Protein AF-A0A6A4H4Q0-F1 (afdb_monomer_lite)

Secondary structure (DSSP, 8-state):
-PPPP-PPP---PPPPPP-------------PPP-----------------------PPP------SSPPPPHHHHHHHHHHHHT-SSPPPHHHHHHHHHHHTT--------TTS-HHHHHHHHHHHHGGGT-------S-HHHHHHHHHGGGSSS------TT------

Structure (mmCIF, N/CA/C/O backbone):
data_AF-A0A6A4H4Q0-F1
#
_entry.id   AF-A0A6A4H4Q0-F1
#
loop_
_atom_site.group_PDB
_atom_site.id
_atom_site.type_symbol
_atom_site.label_atom_id
_atom_site.label_alt_id
_atom_site.label_comp_id
_atom_site.label_asym_id
_atom_site.label_entity_id
_atom_site.label_seq_id
_atom_site.pdbx_PDB_ins_code
_atom_site.Cartn_x
_atom_site.Cartn_y
_atom_site.Cartn_z
_atom_site.occupancy
_atom_site.B_iso_or_equiv
_atom_site.auth_seq_id
_atom_site.auth_comp_id
_atom_site.auth_asym_id
_atom_site.auth_atom_id
_atom_site.pdbx_PDB_model_num
ATOM 1 N N . MET A 1 1 ? 46.295 17.969 -8.338 1.00 53.94 1 MET A N 1
ATOM 2 C CA . MET A 1 1 ? 45.936 16.560 -8.620 1.00 53.94 1 MET A CA 1
ATOM 3 C C . MET A 1 1 ? 44.733 16.550 -9.551 1.00 53.94 1 MET A C 1
ATOM 5 O O . MET A 1 1 ? 43.635 16.887 -9.132 1.00 53.94 1 MET A O 1
ATOM 9 N N . THR A 1 2 ? 44.965 16.273 -10.831 1.00 49.81 2 THR A N 1
ATOM 10 C CA . THR A 1 2 ? 44.022 16.521 -11.934 1.00 49.81 2 THR A CA 1
ATOM 11 C C . THR A 1 2 ? 43.357 15.203 -12.336 1.00 49.81 2 THR A C 1
ATOM 13 O O . THR A 1 2 ? 44.049 14.237 -12.646 1.00 49.81 2 THR A O 1
ATOM 16 N N . ARG A 1 3 ? 42.021 15.124 -12.277 1.00 48.91 3 ARG A N 1
ATOM 17 C CA . ARG A 1 3 ? 41.257 13.908 -12.615 1.00 48.91 3 ARG A CA 1
ATOM 18 C C . ARG A 1 3 ? 41.141 13.735 -14.139 1.00 48.91 3 ARG A C 1
ATOM 20 O O . ARG A 1 3 ? 40.810 14.709 -14.813 1.00 48.91 3 ARG A O 1
ATOM 27 N N . PRO A 1 4 ? 41.336 12.522 -14.689 1.00 63.84 4 PRO A N 1
ATOM 28 C CA . PRO A 1 4 ? 41.183 12.286 -16.118 1.00 63.84 4 PRO A CA 1
ATOM 29 C C . PRO A 1 4 ? 39.705 12.157 -16.509 1.00 63.84 4 PRO A C 1
ATOM 31 O O . PRO A 1 4 ? 38.918 11.461 -15.865 1.00 63.84 4 PRO A O 1
ATOM 34 N N . SER A 1 5 ? 39.351 12.841 -17.596 1.00 58.56 5 SER A N 1
ATOM 35 C CA . SER A 1 5 ? 38.029 12.858 -18.222 1.00 58.56 5 SER A CA 1
ATOM 36 C C . SER A 1 5 ? 37.829 11.604 -19.086 1.00 58.56 5 SER A C 1
ATOM 38 O O . SER A 1 5 ? 38.580 11.376 -20.036 1.00 58.56 5 SER A O 1
ATOM 40 N N . ARG A 1 6 ? 36.837 10.763 -18.755 1.00 63.34 6 ARG A N 1
ATOM 41 C CA . ARG A 1 6 ? 36.449 9.591 -19.562 1.00 63.34 6 ARG A CA 1
ATOM 42 C C . ARG A 1 6 ? 35.459 10.011 -20.647 1.00 63.34 6 ARG A C 1
ATOM 44 O O . ARG A 1 6 ? 34.317 10.348 -20.351 1.00 63.34 6 ARG A O 1
ATOM 51 N N . LYS A 1 7 ? 35.896 9.933 -21.905 1.00 61.69 7 LYS A N 1
ATOM 52 C CA . LYS A 1 7 ? 35.031 10.008 -23.089 1.00 61.69 7 LYS A CA 1
ATOM 53 C C . LYS A 1 7 ? 34.248 8.697 -23.215 1.00 61.69 7 LYS A C 1
ATOM 55 O O . LYS A 1 7 ? 34.852 7.642 -23.388 1.00 61.69 7 LYS A O 1
ATOM 60 N N . PHE A 1 8 ? 32.922 8.762 -23.121 1.00 53.84 8 PHE A N 1
ATOM 61 C CA . PHE A 1 8 ? 32.041 7.640 -23.441 1.00 53.84 8 PHE A CA 1
ATOM 62 C C . PHE A 1 8 ? 31.789 7.612 -24.949 1.00 53.84 8 PHE A C 1
ATOM 64 O O . PHE A 1 8 ? 31.307 8.586 -25.523 1.00 53.84 8 PHE A O 1
ATOM 71 N N . ALA A 1 9 ? 32.150 6.499 -25.585 1.00 58.31 9 ALA A N 1
ATOM 72 C CA . ALA A 1 9 ? 31.846 6.232 -26.982 1.00 58.31 9 ALA A CA 1
ATOM 73 C C . ALA A 1 9 ? 30.338 5.989 -27.150 1.00 58.31 9 ALA A C 1
ATOM 75 O O . ALA A 1 9 ? 29.743 5.172 -26.445 1.00 58.31 9 ALA A O 1
ATOM 76 N N . SER A 1 10 ? 29.727 6.707 -28.089 1.00 57.06 10 SER A N 1
ATOM 77 C CA . SER A 1 10 ? 28.332 6.563 -28.497 1.00 57.06 10 SER A CA 1
ATOM 78 C C . SER A 1 10 ? 28.134 5.255 -29.270 1.00 57.06 10 SER A C 1
ATOM 80 O O . SER A 1 10 ? 28.243 5.215 -30.496 1.00 57.06 10 SER A O 1
ATOM 82 N N . GLY A 1 11 ? 27.877 4.165 -28.548 1.00 56.72 11 GLY A N 1
ATOM 83 C CA . GLY A 1 11 ? 27.461 2.897 -29.137 1.00 56.72 11 GLY A CA 1
ATOM 84 C C . GLY A 1 11 ? 26.019 2.987 -29.636 1.00 56.72 11 GLY A C 1
ATOM 85 O O . GLY A 1 11 ? 25.091 3.125 -28.843 1.00 56.72 11 GLY A O 1
ATOM 86 N N . SER A 1 12 ? 25.841 2.914 -30.954 1.00 65.88 12 SER A N 1
ATOM 87 C CA . SER A 1 1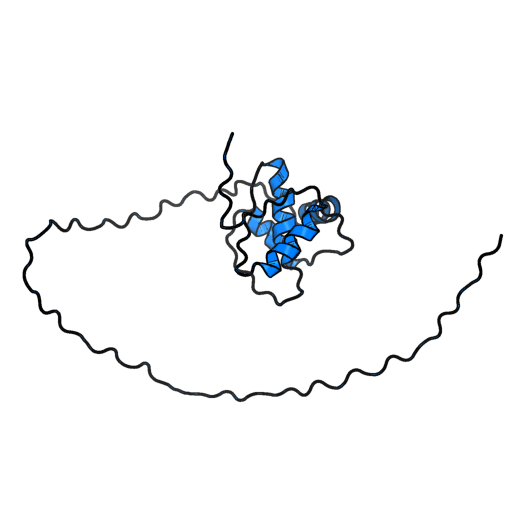2 ? 24.550 2.729 -31.621 1.00 65.88 12 SER A CA 1
ATOM 88 C C . SER A 1 12 ? 23.858 1.470 -31.086 1.00 65.88 12 SER A C 1
ATOM 90 O O . SER A 1 12 ? 24.306 0.354 -31.346 1.00 65.88 12 SER A O 1
ATOM 92 N N . MET A 1 13 ? 22.762 1.648 -30.346 1.00 73.38 13 MET A N 1
ATOM 93 C CA . MET A 1 13 ? 21.907 0.561 -29.864 1.00 73.38 13 MET A CA 1
ATOM 94 C C . MET A 1 13 ? 21.231 -0.168 -31.043 1.00 73.38 13 MET A C 1
ATOM 96 O O . MET A 1 13 ? 20.646 0.493 -31.906 1.00 73.38 13 MET A O 1
ATOM 100 N N . PRO A 1 14 ? 21.262 -1.512 -31.094 1.00 70.50 14 PRO A N 1
ATOM 101 C CA . PRO A 1 14 ? 20.528 -2.275 -32.093 1.00 70.50 14 PRO A CA 1
ATOM 102 C C . PRO A 1 14 ? 19.015 -2.140 -31.873 1.00 70.50 14 PRO A C 1
ATOM 104 O O . PRO A 1 14 ? 18.502 -2.254 -30.759 1.00 70.50 14 PRO A O 1
ATOM 107 N N . LYS A 1 15 ? 18.302 -1.881 -32.972 1.00 75.12 15 LYS A N 1
ATOM 108 C CA . LYS A 1 15 ? 16.843 -1.733 -33.036 1.00 75.12 15 LYS A CA 1
ATOM 109 C C . LYS A 1 15 ? 16.157 -3.012 -32.513 1.00 75.12 15 LYS A C 1
ATOM 111 O O . LYS A 1 15 ? 16.474 -4.090 -33.017 1.00 75.12 15 LYS A O 1
ATOM 116 N N . PRO A 1 16 ? 15.212 -2.930 -31.558 1.00 73.44 16 PRO A N 1
ATOM 117 C CA . PRO A 1 16 ? 14.463 -4.101 -31.116 1.00 73.44 16 PRO A CA 1
ATOM 118 C C . PRO A 1 16 ? 13.558 -4.633 -32.245 1.00 73.44 16 PRO A C 1
ATOM 120 O O . PRO A 1 16 ? 13.017 -3.838 -33.022 1.00 73.44 16 PRO A O 1
ATOM 123 N N . PRO A 1 17 ? 13.379 -5.963 -32.357 1.00 71.06 17 PRO A N 1
ATOM 124 C CA . PRO A 1 17 ? 12.562 -6.569 -33.401 1.00 71.06 17 PRO A CA 1
ATOM 125 C C . PRO A 1 17 ? 11.080 -6.214 -33.232 1.00 71.06 17 PRO A C 1
ATOM 127 O O . PRO A 1 17 ? 10.540 -6.220 -32.123 1.00 71.06 17 PRO A O 1
ATOM 130 N N . LEU A 1 18 ? 10.421 -5.916 -34.358 1.00 69.25 18 LEU A N 1
ATOM 131 C CA . LEU A 1 18 ? 8.982 -5.671 -34.420 1.00 69.25 18 LEU A CA 1
ATOM 132 C C . LEU A 1 18 ? 8.223 -6.886 -33.876 1.00 69.25 18 LEU A C 1
ATOM 134 O O . LEU A 1 18 ? 8.258 -7.979 -34.441 1.00 69.25 18 LEU A O 1
ATOM 138 N N . ARG A 1 19 ? 7.504 -6.664 -32.778 1.00 62.97 19 ARG A N 1
ATOM 139 C CA . ARG A 1 19 ? 6.617 -7.640 -32.156 1.00 62.97 19 ARG A CA 1
ATOM 140 C C . ARG A 1 19 ? 5.404 -7.849 -33.064 1.00 62.97 19 ARG A C 1
ATOM 142 O O . ARG A 1 19 ? 4.520 -6.998 -33.117 1.00 62.97 19 ARG A O 1
ATOM 149 N N . GLN A 1 20 ? 5.382 -8.968 -33.786 1.00 57.69 20 GLN A N 1
ATOM 150 C CA . GLN A 1 20 ? 4.228 -9.388 -34.576 1.00 57.69 20 GLN A CA 1
ATOM 151 C C . GLN A 1 20 ? 3.028 -9.625 -33.651 1.00 57.69 20 GLN A C 1
ATOM 153 O O . GLN A 1 20 ? 3.068 -10.407 -32.699 1.00 57.69 20 GLN A O 1
ATOM 158 N N . SER A 1 21 ? 1.966 -8.880 -33.920 1.00 58.91 21 SER A N 1
ATOM 159 C CA . SER A 1 21 ? 0.670 -8.947 -33.268 1.00 58.91 21 SER A CA 1
ATOM 160 C C . SER A 1 21 ? -0.090 -10.178 -33.758 1.00 58.91 21 SER A C 1
ATOM 162 O O . SER A 1 21 ? -0.831 -10.122 -34.737 1.00 58.91 21 SER A O 1
ATOM 164 N N . ASN A 1 22 ? 0.042 -11.291 -33.037 1.00 53.12 22 ASN A N 1
ATOM 165 C CA . ASN A 1 22 ? -0.872 -12.419 -33.192 1.00 53.12 22 ASN A CA 1
ATOM 166 C C . ASN A 1 22 ? -2.247 -12.031 -32.630 1.00 53.12 22 ASN A C 1
ATOM 168 O O . ASN A 1 22 ? -2.531 -12.193 -31.443 1.00 53.12 22 ASN A O 1
ATOM 172 N N . ARG A 1 23 ? -3.103 -11.491 -33.507 1.00 52.69 23 ARG A N 1
ATOM 173 C CA . ARG A 1 23 ? -4.559 -11.500 -33.337 1.00 52.69 23 ARG A CA 1
ATOM 174 C C . ARG A 1 23 ? -5.015 -12.958 -33.370 1.00 52.69 23 ARG A C 1
ATOM 176 O O . ARG A 1 23 ? -5.190 -13.530 -34.440 1.00 52.69 23 ARG A O 1
ATOM 183 N N . LEU A 1 24 ? -5.188 -13.556 -32.195 1.00 59.66 24 LEU A N 1
ATOM 184 C CA . LEU A 1 24 ? -5.940 -14.797 -32.056 1.00 59.66 24 LEU A CA 1
ATOM 185 C C . LEU A 1 24 ? -7.435 -14.479 -32.067 1.00 59.66 24 LEU A C 1
ATOM 187 O O . LEU A 1 24 ? -7.904 -13.537 -31.428 1.00 59.66 24 LEU A O 1
ATOM 191 N N . ALA A 1 25 ? -8.129 -15.254 -32.890 1.00 51.22 25 ALA A N 1
ATOM 192 C CA . ALA A 1 25 ? -9.504 -15.099 -33.311 1.00 51.22 25 ALA A CA 1
ATOM 193 C C . ALA A 1 25 ? -10.509 -15.051 -32.151 1.00 51.22 25 ALA A C 1
ATOM 195 O O . ALA A 1 25 ? -10.440 -15.816 -31.189 1.00 51.22 25 ALA A O 1
ATOM 196 N N . THR A 1 26 ? -11.505 -14.183 -32.304 1.00 53.16 26 THR A N 1
ATOM 197 C CA . THR A 1 26 ? -12.758 -14.209 -31.552 1.00 53.16 26 THR A CA 1
ATOM 198 C C . THR A 1 26 ? -13.545 -15.462 -31.929 1.00 53.16 26 THR A C 1
ATOM 200 O O . THR A 1 26 ? -14.241 -15.479 -32.945 1.00 53.16 26 THR A O 1
ATOM 203 N N . ASN A 1 27 ? -13.436 -16.510 -31.115 1.00 48.56 27 ASN A N 1
ATOM 204 C CA . ASN A 1 27 ? -14.293 -17.684 -31.225 1.00 48.56 27 ASN A CA 1
ATOM 205 C C . ASN A 1 27 ? -15.650 -17.341 -30.590 1.00 48.56 27 ASN A C 1
ATOM 207 O O . ASN A 1 27 ? -15.813 -17.351 -29.371 1.00 48.56 27 ASN A O 1
ATOM 211 N N . THR A 1 28 ? -16.613 -16.963 -31.425 1.00 53.84 28 THR A N 1
ATOM 212 C CA . THR A 1 28 ? -18.021 -16.824 -31.050 1.00 53.84 28 THR A CA 1
ATOM 213 C C . THR A 1 28 ? -18.622 -18.224 -30.964 1.00 53.84 28 THR A C 1
ATOM 215 O O . THR A 1 28 ? -19.020 -18.824 -31.956 1.00 53.84 28 THR A O 1
ATOM 218 N N . HIS A 1 29 ? -18.658 -18.786 -29.758 1.00 54.47 29 HIS A N 1
ATOM 219 C CA . HIS A 1 29 ? -19.512 -19.929 -29.453 1.00 54.47 29 HIS A CA 1
ATOM 220 C C . HIS A 1 29 ? -20.722 -19.428 -28.674 1.00 54.47 29 HIS A C 1
ATOM 222 O O . HIS A 1 29 ? -20.652 -19.155 -27.478 1.00 54.47 29 HIS A O 1
ATOM 228 N N . SER A 1 30 ? -21.848 -19.314 -29.378 1.00 55.62 30 SER A N 1
ATOM 229 C CA . SER A 1 30 ? -23.190 -19.254 -28.804 1.00 55.62 30 SER A CA 1
ATOM 230 C C . SER A 1 30 ? -23.532 -20.617 -28.190 1.00 55.62 30 SER A C 1
ATOM 232 O O . SER A 1 30 ? -24.324 -21.385 -28.731 1.00 55.62 30 SER A O 1
ATOM 234 N N . GLY A 1 31 ? -22.871 -20.952 -27.084 1.00 50.19 31 GLY A N 1
ATOM 235 C CA . GLY A 1 31 ? -23.197 -22.102 -26.254 1.00 50.19 31 GLY A CA 1
ATOM 236 C C . GLY A 1 31 ? -24.297 -21.712 -25.279 1.00 50.19 31 GLY A C 1
ATOM 237 O O . GLY A 1 31 ? -24.041 -21.042 -24.281 1.00 50.19 31 GLY A O 1
ATOM 238 N N . SER A 1 32 ? -25.531 -22.100 -25.584 1.00 64.75 32 SER A N 1
ATOM 239 C CA . SER A 1 32 ? -26.637 -22.062 -24.629 1.00 64.75 32 SER A CA 1
ATOM 240 C C . SER A 1 32 ? -26.262 -22.853 -23.363 1.00 64.75 32 SER A C 1
ATOM 242 O O . SER A 1 32 ? -25.642 -23.912 -23.482 1.00 64.75 32 SER A O 1
ATOM 244 N N . PRO A 1 33 ? -26.618 -22.383 -22.154 1.00 71.31 33 PRO A N 1
ATOM 245 C CA . PRO A 1 33 ? -26.313 -23.112 -20.930 1.00 71.31 33 PRO A CA 1
ATOM 246 C C . PRO A 1 33 ? -27.041 -24.469 -20.916 1.00 71.31 33 PRO A C 1
ATOM 248 O O . PRO A 1 33 ? -28.214 -24.534 -21.303 1.00 71.31 33 PRO A O 1
ATOM 251 N N . PRO A 1 34 ? -26.392 -25.556 -20.460 1.00 65.44 34 PRO A N 1
ATOM 252 C CA . PRO A 1 34 ? -27.062 -26.834 -20.272 1.00 65.44 34 PRO A CA 1
ATOM 253 C C . PRO A 1 34 ? -28.144 -26.684 -19.196 1.00 65.44 34 PRO A C 1
ATOM 255 O O . PRO A 1 34 ? -27.884 -26.229 -18.083 1.00 65.44 34 PRO A O 1
ATOM 258 N N . ARG A 1 35 ? -29.382 -27.051 -19.546 1.00 59.75 35 ARG A N 1
ATOM 259 C CA . ARG A 1 35 ? -30.500 -27.153 -18.603 1.00 59.75 35 ARG A CA 1
ATOM 260 C C . ARG A 1 35 ? -30.167 -28.223 -17.563 1.00 59.75 35 ARG A C 1
ATOM 262 O O . ARG A 1 35 ? -30.061 -29.398 -17.903 1.00 59.75 35 ARG A O 1
ATOM 269 N N . SER A 1 36 ? -30.024 -27.815 -16.308 1.00 69.19 36 SER A N 1
ATOM 270 C CA . SER A 1 36 ? -29.907 -28.734 -15.177 1.00 69.19 36 SER A CA 1
ATOM 271 C C . SER A 1 36 ? -31.160 -29.619 -15.070 1.00 69.19 36 SER A C 1
ATOM 273 O O . SER A 1 36 ? -32.273 -29.100 -15.200 1.00 69.19 36 SER A O 1
ATOM 275 N N . PRO A 1 37 ? -31.019 -30.933 -14.818 1.00 61.91 37 PRO A N 1
ATOM 276 C CA . PRO A 1 37 ? -32.155 -31.815 -14.595 1.00 61.91 37 PRO A CA 1
ATOM 277 C C . PRO A 1 37 ? -32.849 -31.484 -13.269 1.00 61.91 37 PRO A C 1
ATOM 279 O O . PRO A 1 37 ? -32.219 -31.329 -12.222 1.00 61.91 37 PRO A O 1
ATOM 282 N N . LEU A 1 38 ? -34.174 -31.379 -13.342 1.00 57.12 38 LEU A N 1
ATOM 283 C CA . LEU A 1 38 ? -35.083 -31.211 -12.218 1.00 57.12 38 LEU A CA 1
ATOM 284 C C . LEU A 1 38 ? -35.107 -32.530 -11.425 1.00 57.12 38 LEU A C 1
ATOM 286 O O . LEU A 1 38 ? -35.809 -33.466 -11.801 1.00 57.12 38 LEU A O 1
ATOM 290 N N . ME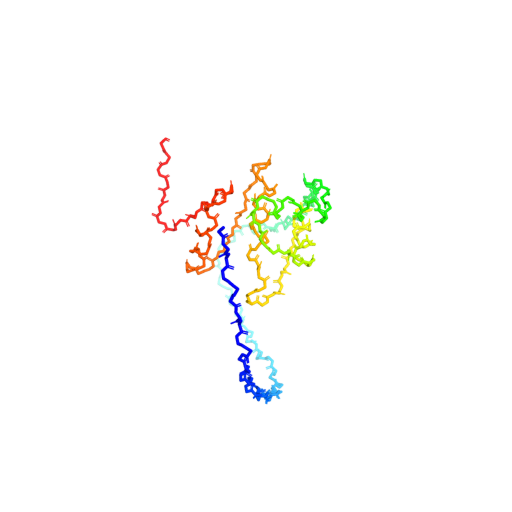T A 1 39 ? -34.306 -32.645 -10.363 1.00 58.22 39 MET A N 1
ATOM 291 C CA . MET A 1 39 ? -34.406 -33.793 -9.460 1.00 58.22 39 MET A CA 1
ATOM 292 C C . MET A 1 39 ? -35.571 -33.583 -8.493 1.00 58.22 39 MET A C 1
ATOM 294 O O . MET A 1 39 ? -35.572 -32.685 -7.654 1.00 58.22 39 MET A O 1
ATOM 298 N N . SER A 1 40 ? -36.577 -34.432 -8.660 1.00 56.19 40 SER A N 1
ATOM 299 C CA . SER A 1 40 ? -37.730 -34.611 -7.790 1.00 56.19 40 SER A CA 1
ATOM 300 C C . SER A 1 40 ? -37.305 -35.078 -6.395 1.00 56.19 40 SER A C 1
ATOM 302 O O . SER A 1 40 ? -36.709 -36.146 -6.252 1.00 56.19 40 SER A O 1
ATOM 304 N N . SER A 1 41 ? -37.662 -34.305 -5.368 1.00 51.84 41 SER A N 1
ATOM 305 C CA . SER A 1 41 ? -37.613 -34.726 -3.966 1.00 51.84 41 SER A CA 1
ATOM 306 C C . SER A 1 41 ? -38.523 -35.932 -3.734 1.00 51.84 41 SER A C 1
ATOM 308 O O . SER A 1 41 ? -39.742 -35.811 -3.838 1.00 51.84 41 SER A O 1
ATOM 310 N N . GLN A 1 42 ? -37.943 -37.067 -3.344 1.00 56.81 42 GLN A N 1
ATOM 311 C CA . GLN A 1 42 ? -38.653 -38.071 -2.557 1.00 56.81 42 GLN A CA 1
ATOM 312 C C . GLN A 1 42 ? -38.404 -37.777 -1.078 1.00 56.81 42 GLN A C 1
ATOM 314 O O . GLN A 1 42 ? -37.298 -37.911 -0.562 1.00 56.81 42 GLN A O 1
ATOM 319 N N . THR A 1 43 ? -39.457 -37.322 -0.412 1.00 51.19 43 THR A N 1
ATOM 320 C CA . THR A 1 43 ? -39.557 -37.162 1.037 1.00 51.19 43 THR A CA 1
ATOM 321 C C . THR A 1 43 ? -39.706 -38.530 1.694 1.00 51.19 43 THR A C 1
ATOM 323 O O . THR A 1 43 ? -40.779 -39.126 1.638 1.00 51.19 43 THR A O 1
ATOM 326 N N . VAL A 1 44 ? -38.647 -39.005 2.351 1.00 59.97 44 VAL A N 1
ATOM 327 C CA . VAL A 1 44 ? -38.737 -40.062 3.368 1.00 59.97 44 VAL A CA 1
ATOM 328 C C . VAL A 1 44 ? -38.763 -39.377 4.732 1.00 59.97 44 VAL A C 1
ATOM 330 O O . VAL A 1 44 ? -37.865 -38.607 5.071 1.00 59.97 44 VAL A O 1
ATOM 333 N N . GLY A 1 45 ? -39.853 -39.599 5.467 1.00 55.47 45 GLY A N 1
ATOM 334 C CA . GLY A 1 45 ? -40.167 -38.947 6.733 1.00 55.47 45 GLY A CA 1
ATOM 335 C C . GLY A 1 45 ? -39.152 -39.254 7.832 1.00 55.47 45 GLY A C 1
ATOM 336 O O . GLY A 1 45 ? -39.031 -40.390 8.279 1.00 55.47 45 GLY A O 1
ATOM 337 N N . GLY A 1 46 ? -38.464 -38.210 8.289 1.00 63.03 46 GLY A N 1
ATOM 338 C CA . GLY A 1 46 ? -37.766 -38.176 9.570 1.00 63.03 46 GLY A CA 1
ATOM 339 C C . GLY A 1 46 ? -38.529 -37.295 10.571 1.00 63.03 46 GLY A C 1
ATOM 340 O O . GLY A 1 46 ? -39.259 -36.393 10.149 1.00 63.03 46 GLY A O 1
ATOM 341 N N . PRO A 1 47 ? -38.396 -37.541 11.887 1.00 64.94 47 PRO A N 1
ATOM 342 C CA . PRO A 1 47 ? -39.119 -36.810 12.922 1.00 64.94 47 PRO A CA 1
ATOM 343 C C . PRO A 1 47 ? -38.785 -35.314 12.881 1.00 64.94 47 PRO A C 1
ATOM 345 O O . PRO A 1 47 ? -37.622 -34.911 12.868 1.00 64.94 47 PRO A O 1
ATOM 348 N N . ALA A 1 48 ? -39.844 -34.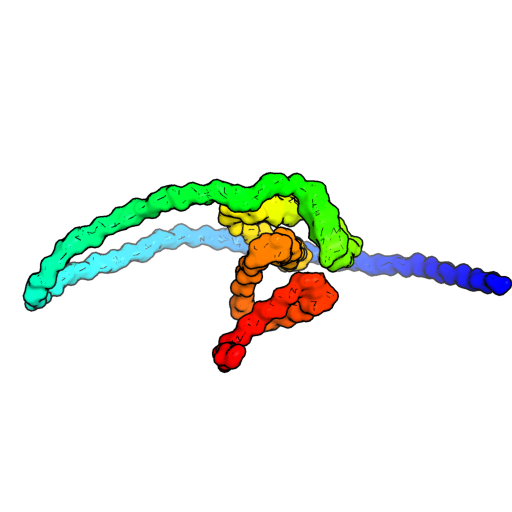506 12.840 1.00 59.44 48 ALA A N 1
ATOM 349 C CA . ALA A 1 48 ? -39.810 -33.061 12.690 1.00 59.44 48 ALA A CA 1
ATOM 350 C C . ALA A 1 48 ? -39.038 -32.387 13.834 1.00 59.44 48 ALA A C 1
ATOM 352 O O . ALA A 1 48 ? -39.551 -32.208 14.938 1.00 59.44 48 ALA A O 1
ATOM 353 N N . THR A 1 49 ? -37.808 -31.958 13.557 1.00 71.50 49 THR A N 1
ATOM 354 C CA . THR A 1 49 ? -37.154 -30.934 14.368 1.00 71.50 49 THR A CA 1
ATOM 355 C C . THR A 1 49 ? -37.811 -29.583 14.055 1.00 71.50 49 THR A C 1
ATOM 357 O O . THR A 1 49 ? -38.050 -29.269 12.885 1.00 71.50 49 THR A O 1
ATOM 360 N N . PRO A 1 50 ? -38.160 -28.770 15.068 1.00 68.75 50 PRO A N 1
ATOM 361 C CA . PRO A 1 50 ? -38.832 -27.495 14.856 1.00 68.75 50 PRO A CA 1
ATOM 362 C C . PRO A 1 50 ? -37.912 -26.541 14.089 1.00 68.75 50 PRO A C 1
ATOM 364 O O . PRO A 1 50 ? -36.941 -25.994 14.616 1.00 68.75 50 PRO A O 1
ATOM 367 N N . HIS A 1 51 ? -38.232 -26.359 12.810 1.00 62.47 51 HIS A N 1
ATOM 368 C CA . HIS A 1 51 ? -37.526 -25.488 11.887 1.00 62.47 51 HIS A CA 1
ATOM 369 C C . HIS A 1 51 ? -37.845 -24.035 12.253 1.00 62.47 51 HIS A C 1
ATOM 371 O O . HIS A 1 51 ? -38.793 -23.428 11.757 1.00 62.47 51 HIS A O 1
ATOM 377 N N . THR A 1 52 ? -37.068 -23.463 13.171 1.00 70.25 52 THR A N 1
ATOM 378 C CA . THR A 1 52 ? -37.161 -22.030 13.449 1.00 70.25 52 THR A CA 1
ATOM 379 C C . THR A 1 52 ? -36.708 -21.267 12.198 1.00 70.25 52 THR A C 1
ATOM 381 O O . THR A 1 52 ? -35.639 -21.555 11.648 1.00 70.25 52 THR A O 1
ATOM 384 N N . PRO A 1 53 ? -37.506 -20.314 11.680 1.00 71.94 53 PRO A N 1
ATOM 385 C CA . PRO A 1 53 ? -37.100 -19.510 10.541 1.00 71.94 53 PRO A CA 1
ATOM 386 C C . PRO A 1 53 ? -35.847 -18.733 10.938 1.00 71.94 53 PRO A C 1
ATOM 388 O O . PRO A 1 53 ? -35.877 -17.873 11.820 1.00 71.94 53 PRO A O 1
ATOM 391 N N . ARG A 1 54 ? -34.720 -19.071 10.304 1.00 74.94 54 ARG A N 1
ATOM 392 C CA . ARG A 1 54 ? -33.429 -18.416 10.517 1.00 74.94 54 ARG A CA 1
ATOM 393 C C . ARG A 1 54 ? -33.573 -16.949 10.116 1.00 74.94 54 ARG A C 1
ATOM 395 O O . ARG A 1 54 ? -33.422 -16.594 8.950 1.00 74.94 54 ARG A O 1
ATOM 402 N N . LYS A 1 55 ? -33.907 -16.094 11.086 1.00 76.00 55 LYS A N 1
ATOM 403 C CA . LYS A 1 55 ? -34.075 -14.650 10.908 1.00 76.00 55 LYS A CA 1
ATOM 404 C C . LYS A 1 55 ? -32.737 -14.084 10.440 1.00 76.00 55 LYS A C 1
ATOM 406 O O . LYS A 1 55 ? -31.802 -13.944 11.229 1.00 76.00 55 LYS A O 1
ATOM 411 N N . ARG A 1 56 ? -32.623 -13.823 9.133 1.00 79.50 56 ARG A N 1
ATOM 412 C CA . ARG A 1 56 ? -31.441 -13.217 8.515 1.00 79.50 56 ARG A CA 1
ATOM 413 C C . ARG A 1 56 ? -31.191 -11.888 9.219 1.00 79.50 56 ARG A C 1
ATOM 415 O O . ARG A 1 56 ? -31.962 -10.943 9.065 1.00 79.50 56 ARG A O 1
ATOM 422 N N . ARG A 1 57 ? -30.141 -11.838 10.043 1.00 80.00 57 ARG A N 1
ATOM 423 C CA . ARG A 1 57 ? -29.685 -10.593 10.660 1.00 80.00 57 ARG A CA 1
ATOM 424 C C . ARG A 1 57 ? -29.325 -9.642 9.526 1.00 80.00 57 ARG A C 1
ATOM 426 O O . ARG A 1 57 ? -28.409 -9.923 8.758 1.00 80.00 57 ARG A O 1
ATOM 433 N N . GLN A 1 58 ? -30.076 -8.552 9.406 1.00 80.56 58 GLN A N 1
ATOM 434 C CA . GLN A 1 58 ? -29.650 -7.421 8.596 1.00 80.56 58 GLN A CA 1
ATOM 435 C C . GLN A 1 58 ? -28.324 -6.934 9.192 1.00 80.56 58 GLN A C 1
ATOM 437 O O . GLN A 1 58 ? -28.258 -6.764 10.418 1.00 80.56 58 GLN A O 1
ATOM 442 N N . PRO A 1 59 ? -27.260 -6.778 8.388 1.00 70.81 59 PRO A N 1
ATOM 443 C CA . PRO A 1 59 ? -26.038 -6.179 8.888 1.00 70.81 59 PRO A CA 1
ATOM 444 C C . PRO A 1 59 ? -26.411 -4.793 9.412 1.00 70.81 59 PRO A C 1
ATOM 446 O O . PRO A 1 59 ? -26.917 -3.954 8.667 1.00 70.81 59 PRO A O 1
ATOM 449 N N . LYS A 1 60 ? -26.227 -4.567 10.719 1.00 75.88 60 LYS A N 1
ATOM 450 C CA . LYS A 1 60 ? -26.242 -3.199 11.238 1.00 75.88 60 LYS A CA 1
ATOM 451 C C . LYS A 1 60 ? -25.184 -2.449 10.431 1.00 75.88 60 LYS A C 1
ATOM 453 O O . LYS A 1 60 ? -24.081 -2.990 10.330 1.00 75.88 60 LYS A O 1
ATOM 458 N N . PRO A 1 61 ? -25.485 -1.267 9.870 1.00 60.84 61 PRO A N 1
ATOM 459 C CA . PRO A 1 61 ? -24.454 -0.432 9.287 1.00 60.84 61 PRO A CA 1
ATOM 460 C C . PRO A 1 61 ? -23.476 -0.125 10.416 1.00 60.84 61 PRO A C 1
ATOM 462 O O . PRO A 1 61 ? -23.741 0.690 11.298 1.00 60.84 61 PRO A O 1
ATOM 465 N N . THR A 1 62 ? -22.377 -0.873 10.463 1.00 62.44 62 THR A N 1
ATOM 466 C CA . THR A 1 62 ? -21.218 -0.500 11.250 1.00 62.44 62 THR A CA 1
ATOM 467 C C . THR A 1 62 ? -20.818 0.829 10.665 1.00 62.44 62 THR A C 1
ATOM 469 O O . THR A 1 62 ? -20.443 0.875 9.496 1.00 62.44 62 THR A O 1
ATOM 472 N N . ALA A 1 63 ? -21.005 1.905 11.427 1.00 56.75 63 ALA A N 1
ATOM 473 C CA . ALA A 1 63 ? -20.532 3.216 11.044 1.00 56.75 63 ALA A CA 1
ATOM 474 C C . ALA A 1 63 ? -19.038 3.070 10.739 1.00 56.75 63 ALA A C 1
ATOM 476 O O . ALA A 1 63 ? -18.207 3.041 11.646 1.00 56.75 63 ALA A O 1
ATOM 477 N N . SER A 1 64 ? -18.701 2.932 9.458 1.00 57.16 64 SER A N 1
ATOM 478 C CA . SER A 1 64 ? -17.354 3.070 8.932 1.00 57.16 64 SER A CA 1
ATOM 479 C C . SER A 1 64 ? -17.043 4.562 8.953 1.00 57.16 64 SER A C 1
ATOM 481 O O . SER A 1 64 ? -16.811 5.196 7.928 1.00 57.16 64 SER A O 1
ATOM 483 N N . ALA A 1 65 ? -17.145 5.169 10.136 1.00 54.72 65 ALA A N 1
ATOM 484 C CA . ALA A 1 65 ? -16.520 6.443 10.383 1.00 54.72 65 ALA A CA 1
ATOM 485 C C . ALA A 1 65 ? -15.044 6.182 10.113 1.00 54.72 65 ALA A C 1
ATOM 487 O O . ALA A 1 65 ? -14.447 5.349 10.798 1.00 54.72 65 ALA A O 1
ATOM 488 N N . SER A 1 66 ? -14.519 6.804 9.055 1.00 56.97 66 SER A N 1
ATOM 489 C CA . SER A 1 66 ? -13.099 6.820 8.718 1.00 56.97 66 SER A CA 1
ATOM 490 C C . SER A 1 66 ? -12.331 7.051 10.013 1.00 56.97 66 SER A C 1
ATOM 492 O O . SER A 1 66 ? -12.294 8.170 10.524 1.00 56.97 66 SER A O 1
ATOM 494 N N . ARG A 1 67 ? -11.793 5.978 10.606 1.00 66.25 67 ARG A N 1
ATOM 495 C CA . ARG A 1 67 ? -11.109 6.057 11.909 1.00 66.25 67 ARG A CA 1
ATOM 496 C C . ARG A 1 67 ? -9.826 6.864 11.793 1.00 66.25 67 ARG A C 1
ATOM 498 O O . ARG A 1 67 ? -9.265 7.313 12.787 1.00 66.25 67 ARG A O 1
ATOM 505 N N . HIS A 1 68 ? -9.381 7.065 10.563 1.00 69.25 68 HIS A N 1
ATOM 506 C CA . HIS A 1 68 ? -8.183 7.782 10.239 1.00 69.25 68 HIS A CA 1
ATOM 507 C C . HIS A 1 68 ? -8.583 9.115 9.593 1.00 69.25 68 HIS A C 1
ATOM 509 O O . HIS A 1 68 ? -9.415 9.163 8.687 1.00 69.25 68 HIS A O 1
ATOM 515 N N . GLY A 1 69 ? -8.034 10.220 10.104 1.00 79.75 69 GLY A N 1
ATOM 516 C CA . GLY A 1 69 ? -8.245 11.544 9.517 1.00 79.75 69 GLY A CA 1
ATOM 517 C C . GLY A 1 69 ? -7.839 11.580 8.039 1.00 79.75 69 GLY A C 1
ATOM 518 O O . GLY A 1 69 ? -7.036 10.760 7.587 1.00 79.75 69 GLY A O 1
ATOM 519 N N . LYS A 1 70 ? -8.389 12.534 7.284 1.00 87.56 70 LYS A N 1
ATOM 520 C CA . LYS A 1 70 ? -8.022 12.741 5.877 1.00 87.56 70 LYS A CA 1
ATOM 521 C C . LYS A 1 70 ? -6.541 13.126 5.791 1.00 87.56 70 LYS A C 1
ATOM 523 O O . LYS A 1 70 ? -6.156 14.149 6.350 1.00 87.56 70 LYS A O 1
ATOM 528 N N . LEU A 1 71 ? -5.729 12.323 5.102 1.00 91.75 71 LEU A N 1
ATOM 529 C CA . LEU A 1 71 ? -4.377 12.718 4.693 1.00 91.75 71 LEU A CA 1
ATOM 530 C C . LEU A 1 71 ? -4.405 13.207 3.251 1.00 91.75 71 LEU A C 1
ATOM 532 O O . LEU A 1 71 ? -5.078 12.610 2.410 1.00 91.75 71 LE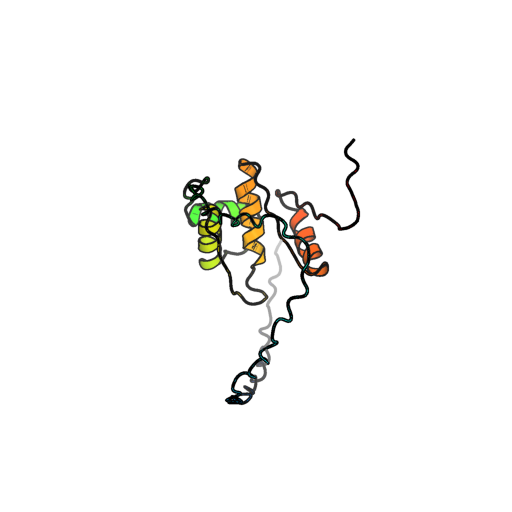U A O 1
ATOM 536 N N . SER A 1 72 ? -3.651 14.267 2.965 1.00 95.88 72 SER A N 1
ATOM 537 C CA . SER A 1 72 ? -3.449 14.691 1.585 1.00 95.88 72 SER A CA 1
ATOM 538 C C . SER A 1 72 ? -2.510 13.723 0.857 1.00 95.88 72 SER A C 1
ATOM 540 O O . SER A 1 72 ? -1.667 13.058 1.466 1.00 95.88 72 SER A O 1
ATOM 542 N N . THR A 1 73 ? -2.624 13.660 -0.468 1.00 96.31 73 THR A N 1
ATOM 543 C CA . THR A 1 73 ? -1.714 12.870 -1.310 1.00 96.31 73 THR A CA 1
ATOM 544 C C . THR A 1 73 ? -0.259 13.313 -1.167 1.00 96.31 73 THR A C 1
ATOM 546 O O . THR A 1 73 ? 0.635 12.473 -1.219 1.00 96.31 73 THR A O 1
ATOM 549 N N . ASN A 1 74 ? -0.021 14.608 -0.937 1.00 96.81 74 ASN A N 1
ATOM 550 C CA . ASN A 1 74 ? 1.317 15.161 -0.728 1.00 96.81 74 ASN A CA 1
ATOM 551 C C . ASN A 1 74 ? 1.920 14.695 0.601 1.00 96.81 74 ASN A C 1
ATOM 553 O O . ASN A 1 74 ? 3.081 14.299 0.629 1.00 96.81 74 ASN A O 1
ATOM 557 N N . ASP A 1 75 ? 1.122 14.647 1.672 1.00 95.94 75 ASP A N 1
ATOM 558 C CA . ASP A 1 75 ? 1.590 14.133 2.965 1.00 95.94 75 ASP A CA 1
ATOM 559 C C . ASP A 1 75 ? 1.942 12.646 2.873 1.00 95.94 75 ASP A C 1
ATOM 561 O O . ASP A 1 75 ? 2.919 12.191 3.467 1.00 95.94 75 ASP A O 1
ATOM 565 N N . ILE A 1 76 ? 1.137 11.875 2.133 1.00 96.12 76 ILE A N 1
ATOM 566 C CA . ILE A 1 76 ? 1.402 10.455 1.878 1.00 96.12 76 ILE A CA 1
ATOM 567 C C . ILE A 1 76 ? 2.707 10.313 1.096 1.00 96.12 76 ILE A C 1
ATOM 569 O O . ILE A 1 76 ? 3.565 9.522 1.488 1.00 96.12 76 ILE A O 1
ATOM 573 N N . LEU A 1 77 ? 2.884 11.090 0.027 1.00 96.88 77 LEU A N 1
ATOM 574 C CA . LEU A 1 77 ? 4.098 11.081 -0.781 1.00 96.88 77 LEU A CA 1
ATOM 575 C C . LEU A 1 77 ? 5.333 11.385 0.075 1.00 96.88 77 LEU A C 1
ATOM 577 O O . LEU A 1 77 ? 6.265 10.587 0.098 1.00 96.88 77 LEU A O 1
ATOM 581 N N . GLU A 1 78 ? 5.322 12.490 0.822 1.00 96.12 78 GLU A N 1
ATOM 582 C CA . GLU A 1 78 ? 6.461 12.904 1.643 1.00 96.12 78 GLU A CA 1
ATOM 583 C C . GLU A 1 78 ? 6.799 11.848 2.703 1.00 96.12 78 GLU A C 1
ATOM 585 O O . GLU A 1 78 ? 7.950 11.416 2.812 1.00 96.12 78 GLU A O 1
ATOM 590 N N . LYS A 1 79 ? 5.792 11.373 3.449 1.00 94.94 79 LYS A N 1
ATOM 591 C CA . LYS A 1 79 ? 5.989 10.369 4.504 1.00 94.94 79 LYS A CA 1
ATOM 592 C C . LYS A 1 79 ? 6.518 9.057 3.949 1.00 94.94 79 LYS A C 1
ATOM 594 O O . LYS A 1 79 ? 7.418 8.473 4.546 1.00 94.94 79 LYS A O 1
ATOM 599 N N . THR A 1 80 ? 5.978 8.590 2.827 1.00 94.44 80 THR A N 1
ATOM 600 C CA . THR A 1 80 ? 6.349 7.289 2.257 1.00 94.44 80 THR A CA 1
ATOM 601 C C . THR A 1 80 ? 7.697 7.332 1.552 1.00 94.44 80 THR A C 1
ATOM 603 O O . THR A 1 80 ? 8.508 6.441 1.777 1.00 94.44 80 THR A O 1
ATOM 606 N N . VAL A 1 81 ? 8.002 8.381 0.781 1.00 94.25 81 VAL A N 1
ATOM 607 C CA . VAL A 1 81 ? 9.315 8.540 0.136 1.00 94.25 81 VAL A CA 1
ATOM 608 C C . VAL A 1 81 ? 10.413 8.671 1.186 1.00 94.25 81 VAL A C 1
ATOM 610 O O . VAL A 1 81 ? 11.426 7.977 1.101 1.00 94.25 81 VAL A O 1
ATOM 613 N N . LYS A 1 82 ? 10.195 9.498 2.217 1.00 93.69 82 LYS A N 1
ATOM 614 C CA . LYS A 1 82 ? 11.156 9.684 3.309 1.00 93.69 82 LYS A CA 1
ATOM 615 C C . LYS A 1 82 ? 11.286 8.438 4.183 1.00 93.69 82 LYS A C 1
ATOM 617 O O . LYS A 1 82 ? 12.400 8.036 4.500 1.00 93.69 82 LYS A O 1
ATOM 622 N N . GLY A 1 83 ? 10.169 7.830 4.579 1.00 91.00 83 GLY A N 1
ATOM 623 C CA . GLY A 1 83 ? 10.162 6.702 5.511 1.00 91.00 83 GLY A CA 1
ATOM 624 C C . GLY A 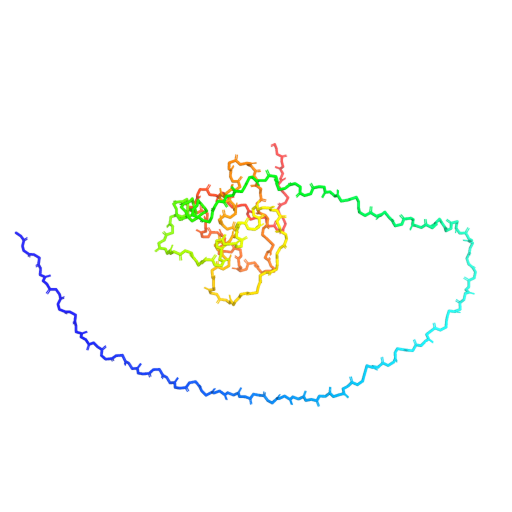1 83 ? 10.616 5.379 4.898 1.00 91.00 83 GLY A C 1
ATOM 625 O O . GLY A 1 83 ? 11.191 4.559 5.608 1.00 91.00 83 GLY A O 1
ATOM 626 N N . LEU A 1 84 ? 10.408 5.181 3.593 1.00 90.19 84 LEU A N 1
ATOM 627 C CA . LEU A 1 84 ? 10.885 3.998 2.867 1.00 90.19 84 LEU A CA 1
ATOM 628 C C . LEU A 1 84 ? 12.223 4.240 2.142 1.00 90.19 84 LEU A C 1
ATOM 630 O O . LEU A 1 84 ? 12.784 3.307 1.576 1.00 90.19 84 LEU A O 1
ATOM 634 N N . GLY A 1 85 ? 12.746 5.472 2.137 1.00 91.81 85 GLY A N 1
ATOM 635 C CA . GLY A 1 85 ? 14.002 5.809 1.457 1.00 91.81 85 GLY A CA 1
ATOM 636 C C . GLY A 1 85 ? 13.942 5.607 -0.062 1.00 91.81 85 GLY A C 1
ATOM 637 O O . GLY A 1 85 ? 14.910 5.141 -0.669 1.00 91.81 85 GLY A O 1
ATOM 638 N N . LEU A 1 86 ? 12.798 5.914 -0.684 1.00 89.88 86 LEU A N 1
ATOM 639 C CA . LEU A 1 86 ? 12.580 5.659 -2.108 1.00 89.88 86 LEU A CA 1
ATOM 640 C C . LEU A 1 86 ? 13.414 6.605 -2.975 1.00 89.88 86 LEU A C 1
ATOM 642 O O . LEU A 1 86 ? 13.469 7.810 -2.748 1.00 89.88 86 LEU A O 1
ATOM 646 N N . LYS A 1 87 ? 14.025 6.048 -4.025 1.00 92.19 87 LYS A N 1
ATOM 647 C CA . LYS A 1 87 ? 14.748 6.808 -5.064 1.00 92.19 87 LYS A CA 1
ATOM 648 C C . LYS A 1 87 ? 13.875 7.156 -6.271 1.00 92.19 87 LYS A C 1
ATOM 650 O O . LYS A 1 87 ? 14.365 7.746 -7.228 1.00 92.19 87 LYS A O 1
ATOM 655 N N . PHE A 1 88 ? 12.615 6.735 -6.252 1.00 92.25 88 PHE A N 1
ATOM 656 C CA . PHE A 1 88 ? 11.647 6.975 -7.312 1.00 92.25 88 PHE A CA 1
ATOM 657 C C . PHE A 1 88 ? 10.447 7.739 -6.758 1.00 92.25 88 PHE A C 1
ATOM 659 O O . PHE A 1 88 ? 10.199 7.735 -5.552 1.00 92.25 88 PHE A O 1
ATOM 666 N N . VAL A 1 89 ? 9.706 8.377 -7.660 1.00 94.50 89 VAL A N 1
ATOM 667 C CA . VAL A 1 89 ? 8.449 9.054 -7.342 1.00 94.50 89 VAL A CA 1
ATOM 668 C C . VAL A 1 89 ? 7.306 8.066 -7.593 1.00 94.50 89 VAL A C 1
ATOM 670 O O . VAL A 1 89 ? 7.195 7.578 -8.717 1.00 94.50 89 VAL A O 1
ATOM 673 N N . PRO A 1 90 ? 6.497 7.728 -6.575 1.00 96.56 90 PRO A N 1
ATOM 674 C CA . PRO A 1 90 ? 5.296 6.922 -6.750 1.00 96.56 90 PRO A CA 1
ATOM 675 C C . PRO A 1 90 ? 4.318 7.540 -7.747 1.00 96.56 90 PRO A C 1
ATOM 677 O O . PRO A 1 90 ? 4.165 8.762 -7.809 1.00 96.56 90 PRO A O 1
ATOM 680 N N . ASP A 1 91 ? 3.606 6.690 -8.480 1.00 97.25 91 ASP A N 1
ATOM 681 C CA . ASP A 1 91 ? 2.589 7.150 -9.418 1.00 97.25 91 ASP A CA 1
ATOM 682 C C . ASP A 1 91 ? 1.380 7.737 -8.674 1.00 97.25 91 ASP A C 1
ATOM 684 O O . ASP A 1 91 ? 0.982 7.268 -7.603 1.00 97.25 91 ASP A O 1
ATOM 688 N N . GLU A 1 92 ? 0.704 8.709 -9.289 1.00 97.00 92 GLU A N 1
ATOM 689 C CA . GLU A 1 92 ? -0.466 9.364 -8.690 1.00 97.00 92 GLU A CA 1
ATOM 690 C C . GLU A 1 92 ? -1.576 8.366 -8.311 1.00 97.00 92 GLU A C 1
ATOM 692 O O . GLU A 1 92 ? -2.210 8.490 -7.259 1.00 97.00 92 GLU A O 1
ATOM 697 N N . TRP A 1 93 ? -1.794 7.337 -9.138 1.00 96.94 93 TRP A N 1
ATOM 698 C CA . TRP A 1 93 ? -2.806 6.315 -8.869 1.00 96.94 93 TRP A CA 1
ATOM 699 C C . TRP A 1 93 ? -2.480 5.494 -7.612 1.00 96.94 93 TRP A C 1
ATOM 701 O O . TRP A 1 93 ? -3.401 5.104 -6.894 1.00 96.94 93 TRP A O 1
ATOM 711 N N . GLN A 1 94 ? -1.196 5.277 -7.302 1.00 97.56 94 GLN A N 1
ATOM 712 C CA . GLN A 1 94 ? -0.767 4.589 -6.081 1.00 97.56 94 GLN A CA 1
ATOM 713 C C . GLN A 1 94 ? -1.077 5.451 -4.855 1.00 97.56 94 GLN A C 1
ATOM 715 O O . GLN A 1 94 ? -1.662 4.957 -3.892 1.00 97.56 94 GLN A O 1
ATOM 720 N N . LEU A 1 95 ? -0.758 6.750 -4.915 1.00 97.69 95 LEU A N 1
ATOM 721 C CA . LEU A 1 95 ? -1.017 7.702 -3.829 1.00 97.69 95 LEU A CA 1
ATOM 722 C C . LEU A 1 95 ? -2.514 7.830 -3.526 1.00 97.69 95 LEU A C 1
ATOM 724 O O . LEU A 1 95 ? -2.921 7.754 -2.366 1.00 97.69 95 LEU A O 1
ATOM 728 N N . ARG A 1 96 ? -3.349 7.967 -4.565 1.00 97.00 96 ARG A N 1
ATOM 729 C CA . ARG A 1 96 ? -4.813 8.028 -4.416 1.00 97.00 96 ARG A CA 1
ATOM 730 C C . ARG A 1 96 ? -5.386 6.732 -3.842 1.00 97.00 96 ARG A C 1
ATOM 732 O O . ARG A 1 96 ? -6.307 6.781 -3.028 1.00 97.00 96 ARG A O 1
ATOM 739 N N . LEU A 1 97 ? -4.847 5.580 -4.241 1.00 97.25 97 LEU A N 1
ATOM 740 C CA . LEU A 1 97 ? -5.273 4.288 -3.708 1.00 97.25 97 LEU A CA 1
ATOM 741 C C . LEU A 1 97 ? -4.930 4.162 -2.218 1.00 97.25 97 LEU A C 1
ATOM 743 O O . LEU A 1 97 ? -5.800 3.812 -1.427 1.00 97.25 97 LEU A O 1
ATOM 747 N N . ILE A 1 98 ? -3.700 4.509 -1.824 1.00 96.69 98 ILE A N 1
ATOM 748 C CA . ILE A 1 98 ? -3.270 4.517 -0.417 1.00 96.69 98 ILE A CA 1
ATOM 749 C C . ILE A 1 98 ? -4.158 5.454 0.404 1.00 96.69 98 ILE A C 1
ATOM 751 O O . ILE A 1 98 ? -4.619 5.068 1.475 1.00 96.69 98 ILE A O 1
ATOM 755 N N . GLN A 1 99 ? -4.454 6.650 -0.115 1.00 96.12 99 GLN A N 1
ATOM 756 C CA . GLN A 1 99 ? -5.361 7.593 0.535 1.00 96.12 99 GLN A CA 1
ATOM 757 C C . GLN A 1 99 ? -6.736 6.961 0.787 1.00 96.12 99 GLN A C 1
ATOM 759 O O . GLN A 1 99 ? -7.241 7.017 1.904 1.00 96.12 99 GLN A O 1
ATOM 764 N N . LYS A 1 100 ? -7.332 6.329 -0.230 1.00 95.12 100 LYS A N 1
ATOM 765 C CA . LYS A 1 100 ? -8.657 5.707 -0.118 1.00 95.12 100 LYS A CA 1
ATOM 766 C C . LYS A 1 100 ? -8.679 4.532 0.858 1.00 95.12 100 LYS A C 1
ATOM 768 O O . LYS A 1 100 ? -9.623 4.423 1.638 1.00 95.12 100 LYS A O 1
ATOM 773 N N . ILE A 1 101 ? -7.639 3.698 0.857 1.00 94.25 101 ILE A N 1
ATOM 774 C CA . ILE A 1 101 ? -7.506 2.596 1.821 1.00 94.25 101 ILE A CA 1
ATOM 775 C C . ILE A 1 101 ? -7.358 3.154 3.240 1.00 94.25 101 ILE A C 1
ATOM 777 O O . ILE A 1 101 ? -8.033 2.694 4.154 1.00 94.25 101 ILE A O 1
ATOM 781 N N . HIS A 1 102 ? -6.542 4.194 3.424 1.00 91.44 102 HIS A N 1
ATOM 782 C CA . HIS A 1 102 ? -6.378 4.854 4.718 1.00 91.44 102 HIS A CA 1
ATOM 783 C C . HIS A 1 102 ? -7.672 5.548 5.193 1.00 91.44 102 HIS A C 1
ATOM 785 O O . HIS A 1 102 ? -7.935 5.600 6.387 1.00 91.44 102 HIS A O 1
ATOM 791 N N . GLU A 1 103 ? -8.527 6.031 4.286 1.00 91.12 103 GLU A N 1
ATOM 792 C CA . GLU A 1 103 ? -9.889 6.514 4.592 1.00 91.12 103 GLU A CA 1
ATOM 793 C C . GLU A 1 103 ? -10.869 5.375 4.972 1.00 91.12 103 GLU A C 1
ATOM 795 O O . GLU A 1 103 ? -12.033 5.631 5.282 1.00 91.12 103 GLU A O 1
ATOM 800 N N . GLY A 1 104 ? -10.418 4.116 4.962 1.00 90.44 104 GLY A N 1
ATOM 801 C CA . GLY A 1 104 ? -11.221 2.938 5.293 1.00 90.44 104 GLY A CA 1
ATOM 802 C C . GLY A 1 104 ? -12.087 2.431 4.140 1.00 90.44 104 GLY A C 1
ATOM 803 O O . GLY A 1 104 ? -13.108 1.796 4.391 1.00 90.44 104 GLY A O 1
ATOM 804 N N . SER A 1 105 ? -11.728 2.740 2.889 1.00 92.06 105 SER A N 1
ATOM 805 C CA . SER A 1 105 ? -12.433 2.218 1.711 1.00 92.06 105 SER A CA 1
ATOM 806 C C . SER A 1 105 ? -11.909 0.839 1.314 1.00 92.06 105 SER A C 1
ATOM 808 O O . SER A 1 105 ? -10.698 0.646 1.198 1.00 92.06 105 SER A O 1
ATOM 810 N N . ASP A 1 106 ? -12.823 -0.074 0.989 1.00 93.94 106 ASP A N 1
ATOM 811 C CA . ASP A 1 106 ? -12.498 -1.360 0.370 1.00 93.94 106 ASP A CA 1
ATOM 812 C C . ASP A 1 106 ? -12.362 -1.194 -1.146 1.00 93.94 106 ASP A C 1
ATOM 814 O O . ASP A 1 106 ? -13.257 -0.665 -1.810 1.00 93.94 106 ASP A O 1
ATOM 818 N N . LEU A 1 107 ? -11.236 -1.636 -1.712 1.00 94.62 107 LEU A N 1
ATOM 819 C CA . LEU A 1 107 ? -10.895 -1.398 -3.116 1.00 94.62 107 LEU A CA 1
ATOM 820 C C . LEU A 1 107 ? -10.376 -2.670 -3.787 1.00 94.62 107 LEU A C 1
ATOM 822 O O . LEU A 1 107 ? -9.657 -3.464 -3.183 1.00 94.62 107 LEU A O 1
ATOM 826 N N . ILE A 1 108 ? -10.683 -2.815 -5.078 1.00 96.12 108 ILE A N 1
ATOM 827 C CA . ILE A 1 108 ? -10.102 -3.835 -5.957 1.00 96.12 108 ILE A CA 1
ATOM 828 C C . ILE A 1 108 ? -9.195 -3.123 -6.961 1.00 96.12 108 ILE A C 1
ATOM 830 O O . ILE A 1 108 ? -9.655 -2.292 -7.741 1.00 96.12 108 ILE A O 1
ATOM 834 N N . LEU A 1 109 ? -7.903 -3.455 -6.948 1.00 96.06 109 LEU A N 1
ATOM 835 C CA . LEU A 1 109 ? -6.920 -2.918 -7.888 1.00 96.06 109 LEU A CA 1
ATOM 836 C C . LEU A 1 109 ? -6.633 -3.928 -9.003 1.00 96.06 109 LEU A C 1
ATOM 838 O O . LEU A 1 109 ? -6.228 -5.059 -8.735 1.00 96.06 109 LEU A O 1
ATOM 842 N N . VAL A 1 110 ? -6.728 -3.479 -10.256 1.00 96.06 110 VAL A N 1
ATOM 843 C CA . VAL A 1 110 ? -6.269 -4.230 -11.431 1.00 96.06 110 VAL A CA 1
ATOM 844 C C . VAL A 1 110 ? -5.031 -3.540 -11.995 1.00 96.06 110 VAL A C 1
ATOM 846 O O . VAL A 1 110 ? -5.125 -2.478 -12.601 1.00 96.06 110 VAL A O 1
ATOM 849 N N . ALA A 1 111 ? -3.859 -4.137 -11.786 1.00 95.06 111 ALA A N 1
ATOM 850 C CA . ALA A 1 111 ? -2.598 -3.629 -12.321 1.00 95.06 111 ALA A CA 1
ATOM 851 C C . ALA A 1 111 ? -1.664 -4.778 -12.720 1.00 95.06 111 ALA A C 1
ATOM 853 O O . ALA A 1 111 ? -1.567 -5.798 -12.023 1.00 95.06 111 ALA A O 1
ATOM 854 N N . GLY A 1 112 ? -0.938 -4.592 -13.825 1.00 95.19 112 GLY A N 1
ATOM 855 C CA . GLY A 1 112 ? -0.006 -5.583 -14.360 1.00 95.19 112 GLY A CA 1
ATOM 856 C C . GLY A 1 112 ? 1.167 -5.893 -13.423 1.00 95.19 112 GLY A C 1
ATOM 857 O O . GLY A 1 112 ? 1.376 -5.262 -12.380 1.00 95.19 112 GLY A O 1
ATOM 858 N N . THR A 1 113 ? 1.967 -6.891 -13.780 1.00 93.00 113 THR A N 1
ATOM 859 C CA . THR A 1 113 ? 3.256 -7.156 -13.123 1.00 93.00 113 THR A CA 1
ATOM 860 C C . THR A 1 113 ? 4.216 -5.982 -13.336 1.00 93.00 113 THR A C 1
ATOM 862 O O . THR A 1 113 ? 4.188 -5.354 -14.387 1.00 93.00 113 THR A O 1
ATOM 865 N N . GLY A 1 114 ? 5.052 -5.667 -12.343 1.00 91.12 114 GLY A N 1
ATOM 866 C CA . GLY A 1 114 ? 6.038 -4.580 -12.443 1.00 91.12 114 GLY A CA 1
ATOM 867 C C . GLY A 1 114 ? 5.516 -3.169 -12.138 1.00 91.12 114 GLY A C 1
ATOM 868 O O . GLY A 1 114 ? 6.321 -2.276 -11.925 1.00 91.12 114 GLY A O 1
ATOM 869 N N . TYR A 1 115 ? 4.202 -2.969 -11.991 1.00 93.81 115 TYR A N 1
ATOM 870 C CA . TYR A 1 115 ? 3.599 -1.669 -11.630 1.00 93.81 115 TYR A CA 1
ATOM 871 C C . TYR A 1 115 ? 3.765 -1.278 -10.146 1.00 93.81 115 TYR A C 1
ATOM 873 O O . TYR A 1 115 ? 3.038 -0.433 -9.633 1.00 93.81 115 TYR A O 1
ATOM 881 N N . GLY A 1 116 ? 4.661 -1.941 -9.409 1.00 92.62 116 GLY A N 1
ATOM 882 C CA . GLY A 1 116 ? 4.961 -1.570 -8.023 1.00 92.62 116 GLY A CA 1
ATOM 883 C C . GLY A 1 116 ? 3.814 -1.762 -7.024 1.00 92.62 116 GLY A C 1
ATOM 884 O O . GLY A 1 116 ? 3.731 -1.012 -6.063 1.00 92.62 116 GLY A O 1
ATOM 885 N N . LYS A 1 117 ? 2.932 -2.759 -7.207 1.00 94.25 117 LYS A N 1
ATOM 886 C CA . LYS A 1 117 ? 1.813 -3.026 -6.271 1.00 94.25 117 LYS A CA 1
ATOM 887 C C . LYS A 1 117 ? 2.276 -3.220 -4.817 1.00 94.25 117 LYS A C 1
ATOM 889 O O . LYS A 1 117 ? 1.685 -2.638 -3.918 1.00 94.25 117 LYS A O 1
ATOM 894 N N . SER A 1 118 ? 3.358 -3.984 -4.633 1.00 92.25 118 SER A N 1
ATOM 895 C CA . SER A 1 118 ? 4.522 -3.540 -3.857 1.00 92.25 118 SER A CA 1
ATOM 896 C C . SER A 1 118 ? 4.316 -2.480 -2.782 1.00 92.25 118 SER A C 1
ATOM 898 O O . SER A 1 118 ? 3.981 -2.695 -1.621 1.00 92.25 118 SER A O 1
ATOM 900 N N . TYR A 1 119 ? 4.542 -1.278 -3.280 1.00 94.44 119 TYR A N 1
ATOM 901 C CA . TYR A 1 119 ? 4.633 -0.041 -2.553 1.00 94.44 119 TYR A CA 1
ATOM 902 C C . TYR A 1 119 ? 3.360 0.278 -1.761 1.00 94.44 119 TYR A C 1
ATOM 904 O O . TYR A 1 119 ? 3.451 0.878 -0.696 1.00 94.44 119 TYR A O 1
ATOM 912 N N . ILE A 1 120 ? 2.180 -0.156 -2.220 1.00 95.44 120 ILE A N 1
ATOM 913 C CA . ILE A 1 120 ? 0.903 0.171 -1.570 1.00 95.44 120 ILE A CA 1
ATOM 914 C C . ILE A 1 120 ? 0.864 -0.377 -0.142 1.00 95.44 120 ILE A C 1
ATOM 916 O O . ILE A 1 120 ? 0.529 0.355 0.785 1.00 95.44 120 ILE A O 1
ATOM 920 N N . PHE A 1 121 ? 1.218 -1.649 0.059 1.00 94.00 121 PHE A N 1
ATOM 921 C CA . PHE A 1 121 ? 1.157 -2.255 1.391 1.00 94.00 121 PHE A CA 1
ATOM 922 C C . PHE A 1 121 ? 2.326 -1.828 2.286 1.00 94.00 121 PHE A C 1
ATOM 924 O O . PHE A 1 121 ? 2.130 -1.671 3.488 1.00 94.00 121 PHE A O 1
ATOM 931 N N . GLU A 1 122 ? 3.509 -1.568 1.722 1.00 93.06 122 GLU A N 1
ATOM 932 C CA . GLU A 1 122 ? 4.647 -1.001 2.465 1.00 93.06 122 GLU A CA 1
ATOM 933 C C . GLU A 1 122 ? 4.331 0.411 2.979 1.00 93.06 122 GLU A C 1
ATOM 935 O O . GLU A 1 122 ? 4.562 0.724 4.148 1.00 93.06 122 GLU A O 1
ATOM 940 N N . ALA A 1 123 ? 3.731 1.247 2.128 1.00 94.88 123 ALA A N 1
ATOM 941 C CA . ALA A 1 123 ? 3.270 2.579 2.492 1.00 94.88 123 ALA A CA 1
ATOM 942 C C . ALA A 1 123 ? 2.196 2.532 3.586 1.00 94.88 123 ALA A C 1
ATOM 944 O O . ALA A 1 123 ? 2.275 3.288 4.553 1.00 94.88 123 ALA A O 1
ATOM 945 N N . LEU A 1 124 ? 1.215 1.631 3.471 1.00 94.50 124 LEU A N 1
ATOM 946 C CA . LEU A 1 124 ? 0.183 1.454 4.496 1.00 94.50 124 LEU A CA 1
ATOM 947 C C . LEU A 1 124 ? 0.773 0.991 5.829 1.00 94.50 124 LEU A C 1
ATOM 949 O O . LEU A 1 124 ? 0.400 1.527 6.869 1.00 94.50 124 LEU A O 1
ATOM 953 N N . ALA A 1 125 ? 1.720 0.050 5.806 1.00 93.06 125 ALA A N 1
ATOM 954 C CA . ALA A 1 125 ? 2.378 -0.427 7.018 1.00 93.06 125 ALA A CA 1
ATOM 955 C C . ALA A 1 125 ? 3.110 0.718 7.726 1.00 93.06 125 ALA A C 1
ATOM 957 O O . ALA A 1 125 ? 2.947 0.894 8.930 1.00 93.06 125 ALA A O 1
ATOM 958 N N . LEU A 1 126 ? 3.839 1.547 6.971 1.00 93.00 126 LEU A N 1
ATOM 959 C CA . LEU A 1 126 ? 4.516 2.730 7.499 1.00 93.00 126 LEU A CA 1
ATOM 960 C C . LEU A 1 126 ? 3.531 3.748 8.101 1.00 93.00 126 LEU A C 1
ATOM 962 O O . LEU A 1 126 ? 3.772 4.265 9.191 1.00 93.00 126 LEU A O 1
ATOM 966 N N . LEU A 1 127 ? 2.422 4.036 7.413 1.00 92.38 127 LEU A N 1
ATOM 967 C CA . LEU A 1 127 ? 1.394 4.969 7.894 1.00 92.38 127 LEU A CA 1
ATOM 968 C C . LEU A 1 127 ? 0.644 4.441 9.129 1.00 92.38 127 LEU A C 1
ATOM 970 O O . LEU A 1 127 ? 0.147 5.246 9.920 1.00 92.38 127 LEU A O 1
ATOM 974 N N . GLY A 1 128 ? 0.587 3.118 9.304 1.00 89.00 128 GLY A N 1
ATOM 975 C CA . GLY A 1 128 ? -0.020 2.441 10.448 1.00 89.00 128 GLY A CA 1
ATOM 976 C C . GLY A 1 128 ? 0.852 2.399 11.709 1.00 89.00 128 GLY A C 1
ATOM 977 O O . GLY A 1 128 ? 0.309 2.269 12.808 1.00 89.00 128 GLY A O 1
ATOM 978 N N . VAL A 1 129 ? 2.180 2.575 11.590 1.00 84.44 129 VAL A N 1
ATOM 979 C CA . VAL A 1 129 ? 3.124 2.515 12.731 1.00 84.44 129 VAL A CA 1
ATOM 980 C C . VAL A 1 129 ? 2.713 3.427 13.896 1.00 84.44 129 VAL A C 1
ATOM 982 O O . VAL A 1 129 ? 2.632 2.929 15.017 1.00 84.44 129 VAL A O 1
ATOM 985 N N . PRO A 1 130 ? 2.387 4.723 13.698 1.00 83.31 130 PRO A N 1
ATOM 986 C CA . PRO A 1 130 ? 2.044 5.615 14.812 1.00 83.31 130 PRO A CA 1
ATOM 987 C C . PRO A 1 130 ? 0.758 5.227 15.554 1.00 83.31 130 PRO A C 1
ATOM 989 O O . PRO A 1 130 ? 0.493 5.749 16.633 1.00 83.31 130 PRO A O 1
ATOM 992 N N . LYS A 1 131 ? -0.065 4.355 14.961 1.00 84.19 131 LYS A N 1
ATOM 993 C CA . LYS A 1 131 ? -1.372 3.939 15.481 1.00 84.19 131 LYS A CA 1
ATOM 994 C C . LYS A 1 131 ? -1.390 2.479 15.939 1.00 84.19 131 LYS A C 1
ATOM 996 O O . LYS A 1 131 ? -2.451 1.986 16.311 1.00 84.19 131 LYS A O 1
ATOM 1001 N N . ASN A 1 132 ? -0.239 1.796 15.928 1.00 85.31 132 ASN A N 1
ATOM 1002 C CA . ASN A 1 132 ? -0.125 0.358 16.193 1.00 85.31 132 ASN A CA 1
ATOM 1003 C C . ASN A 1 132 ? -1.061 -0.489 15.309 1.00 85.31 132 ASN A C 1
ATOM 1005 O O . ASN A 1 132 ? -1.636 -1.482 15.757 1.00 85.31 132 ASN A O 1
ATOM 1009 N N . GLU A 1 133 ? -1.232 -0.088 14.050 1.00 87.94 133 GLU A N 1
ATOM 1010 C CA . GLU A 1 133 ? -2.026 -0.835 13.076 1.00 87.94 133 GLU A CA 1
ATOM 1011 C C . GLU A 1 133 ? -1.181 -1.915 12.395 1.00 87.94 133 GLU A C 1
ATOM 1013 O O . GLU A 1 133 ? 0.018 -1.750 12.169 1.00 87.94 133 GLU A O 1
ATOM 1018 N N . ILE A 1 134 ? -1.824 -3.032 12.052 1.00 89.19 134 ILE A N 1
ATOM 1019 C CA . ILE A 1 134 ? -1.181 -4.171 11.394 1.00 89.19 134 ILE A CA 1
ATOM 1020 C C . ILE A 1 134 ? -1.724 -4.281 9.973 1.00 89.19 134 ILE A C 1
ATOM 1022 O O . ILE A 1 134 ? -2.935 -4.359 9.768 1.00 89.19 134 ILE A O 1
ATOM 1026 N N . VAL A 1 135 ? -0.819 -4.346 8.997 1.00 90.19 135 VAL A N 1
ATOM 1027 C CA . VAL A 1 135 ? -1.156 -4.648 7.602 1.00 90.19 135 VAL A CA 1
ATOM 1028 C C . VAL A 1 135 ? -0.924 -6.134 7.352 1.00 90.19 135 VAL A C 1
ATOM 1030 O O . VAL A 1 135 ? 0.214 -6.602 7.348 1.00 90.19 135 VAL A O 1
ATOM 1033 N N . LEU A 1 136 ? -2.011 -6.879 7.147 1.00 91.12 136 LEU A N 1
ATOM 1034 C CA . LEU A 1 136 ? -1.964 -8.297 6.794 1.00 91.12 136 LEU A CA 1
ATOM 1035 C C . LEU A 1 136 ? -1.985 -8.453 5.271 1.00 91.12 136 LEU A C 1
ATOM 1037 O O . LEU A 1 136 ? -2.977 -8.128 4.622 1.00 91.12 136 LEU A O 1
ATOM 1041 N N . VAL A 1 137 ? -0.903 -8.989 4.708 1.00 90.62 137 VAL A N 1
ATOM 1042 C CA . VAL A 1 137 ? -0.806 -9.303 3.277 1.00 90.62 137 VAL A CA 1
ATOM 1043 C C . VAL A 1 137 ? -0.883 -10.815 3.097 1.00 90.62 137 VAL A C 1
ATOM 1045 O O . VAL A 1 137 ? -0.032 -11.545 3.598 1.00 90.62 137 VAL A O 1
ATOM 1048 N N . ILE A 1 138 ? -1.901 -11.288 2.376 1.00 90.94 138 ILE A N 1
ATOM 1049 C CA . ILE A 1 138 ? -2.074 -12.709 2.054 1.00 90.94 138 ILE A CA 1
ATOM 1050 C C . ILE A 1 138 ? -1.521 -12.951 0.649 1.00 90.94 138 ILE A C 1
ATOM 1052 O O . ILE A 1 138 ? -2.108 -12.519 -0.344 1.00 90.94 138 ILE A O 1
ATOM 1056 N N . CYS A 1 139 ? -0.392 -13.653 0.568 1.00 87.44 139 CYS A N 1
ATOM 1057 C CA . CYS A 1 139 ? 0.228 -14.054 -0.690 1.00 87.44 139 CYS A CA 1
ATOM 1058 C C . CYS A 1 139 ? 0.017 -15.559 -0.906 1.00 87.44 139 CYS A C 1
ATOM 1060 O O . CYS A 1 139 ? 0.440 -16.346 -0.065 1.00 87.44 139 CYS A O 1
ATOM 1062 N N . PRO A 1 140 ? -0.576 -15.997 -2.030 1.00 86.38 140 PRO A N 1
ATOM 1063 C CA . PRO A 1 140 ? -0.813 -17.421 -2.278 1.00 86.38 140 PRO A CA 1
ATOM 1064 C C . P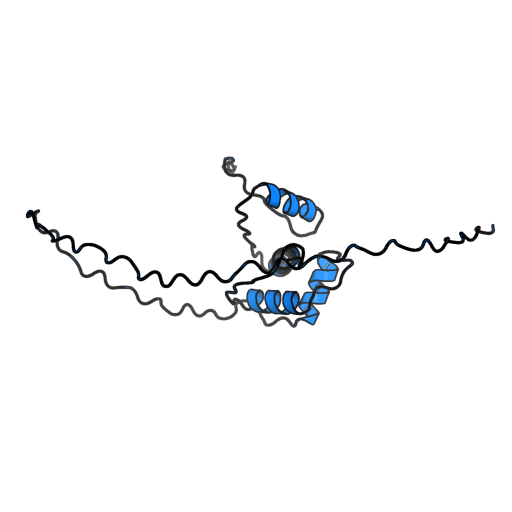RO A 1 140 ? 0.474 -18.209 -2.571 1.00 86.38 140 PRO A C 1
ATOM 1066 O O . PRO A 1 140 ? 0.467 -19.435 -2.526 1.00 86.38 140 PRO A O 1
ATOM 1069 N N . LEU A 1 141 ? 1.572 -17.523 -2.911 1.00 85.38 141 LEU A N 1
ATOM 1070 C CA . LEU A 1 141 ? 2.843 -18.140 -3.280 1.00 85.38 141 LEU A CA 1
ATOM 1071 C C . LEU A 1 141 ? 3.950 -17.734 -2.310 1.00 85.38 141 LEU A C 1
ATOM 1073 O O . LEU A 1 141 ? 4.253 -16.551 -2.156 1.00 85.38 141 LEU A O 1
ATOM 1077 N N . LYS A 1 142 ? 4.629 -18.741 -1.756 1.00 76.56 142 LYS A N 1
ATOM 1078 C CA . LYS A 1 142 ? 5.755 -18.578 -0.827 1.00 76.56 142 LYS A CA 1
ATOM 1079 C C . LYS A 1 142 ? 6.946 -17.835 -1.435 1.00 76.56 142 LYS A C 1
ATOM 1081 O O . LYS A 1 142 ? 7.650 -17.114 -0.741 1.00 76.56 142 LYS A O 1
ATOM 1086 N N . THR A 1 143 ? 7.157 -17.958 -2.744 1.00 73.81 143 THR A N 1
ATOM 1087 C CA . THR A 1 143 ? 8.227 -17.243 -3.462 1.00 73.81 143 THR A CA 1
ATOM 1088 C C . THR A 1 143 ? 8.047 -15.724 -3.439 1.00 73.81 143 THR A C 1
ATOM 1090 O O . THR A 1 143 ? 9.027 -14.993 -3.537 1.00 73.81 143 THR A O 1
ATOM 1093 N N . LEU A 1 144 ? 6.816 -15.233 -3.264 1.00 68.44 144 LEU A N 1
ATOM 1094 C CA . LEU A 1 144 ? 6.539 -13.804 -3.123 1.00 68.44 144 LEU A CA 1
ATOM 1095 C C . LEU A 1 144 ? 6.796 -13.295 -1.696 1.00 68.44 144 LEU A C 1
ATOM 1097 O O . LEU A 1 144 ? 7.010 -12.099 -1.516 1.00 68.44 144 LEU A O 1
ATOM 1101 N N . GLU A 1 145 ? 6.842 -14.175 -0.689 1.00 67.25 145 GLU A N 1
ATOM 1102 C CA . GLU A 1 145 ? 7.213 -13.793 0.682 1.00 67.25 145 GLU A CA 1
ATOM 1103 C C . GLU A 1 145 ? 8.673 -13.344 0.772 1.00 67.25 145 GLU A C 1
ATOM 1105 O O . GLU A 1 145 ? 9.002 -12.458 1.560 1.00 67.25 145 GLU A O 1
ATOM 1110 N N . ASP A 1 146 ? 9.560 -13.922 -0.044 1.00 67.81 146 ASP A N 1
ATOM 1111 C CA . ASP A 1 146 ? 10.967 -13.521 -0.062 1.00 67.81 146 ASP A CA 1
ATOM 1112 C C . ASP A 1 146 ? 11.129 -12.070 -0.551 1.00 67.81 146 ASP A C 1
ATOM 1114 O O . ASP A 1 146 ? 12.022 -11.375 -0.070 1.00 67.81 146 ASP A O 1
ATOM 1118 N N . MET A 1 147 ? 10.213 -11.547 -1.384 1.00 65.38 147 MET A N 1
ATOM 1119 C CA . MET A 1 147 ? 10.192 -10.114 -1.726 1.00 65.38 147 MET A CA 1
ATOM 1120 C C . MET A 1 147 ? 9.937 -9.237 -0.492 1.00 65.38 147 MET A C 1
ATOM 1122 O O . MET A 1 147 ? 10.585 -8.206 -0.332 1.00 65.38 147 MET A O 1
ATOM 1126 N N . ALA A 1 148 ? 9.065 -9.677 0.422 1.00 63.91 148 ALA A N 1
ATOM 1127 C CA . ALA A 1 148 ? 8.805 -8.971 1.676 1.00 63.91 148 ALA A CA 1
ATOM 1128 C C . ALA A 1 148 ? 10.000 -9.037 2.646 1.00 63.91 148 ALA A C 1
ATOM 1130 O O . ALA A 1 148 ? 10.186 -8.141 3.466 1.00 63.91 148 ALA A O 1
ATOM 1131 N N . ARG A 1 149 ? 10.860 -10.061 2.541 1.00 64.94 149 ARG A N 1
ATOM 1132 C CA . ARG A 1 149 ? 12.080 -10.146 3.361 1.00 64.94 149 ARG A CA 1
ATOM 1133 C C . ARG A 1 149 ? 13.132 -9.115 2.977 1.00 64.94 149 ARG A C 1
ATOM 1135 O O . ARG A 1 149 ? 13.853 -8.666 3.861 1.00 64.94 149 ARG A O 1
ATOM 1142 N N . TYR A 1 150 ? 13.212 -8.702 1.714 1.00 61.62 150 TYR A N 1
ATOM 1143 C CA . TYR A 1 150 ? 14.108 -7.608 1.323 1.00 61.62 150 TYR A CA 1
ATOM 1144 C C . TYR A 1 150 ? 13.671 -6.259 1.919 1.00 61.62 150 TYR A C 1
ATOM 1146 O O . TYR A 1 150 ? 14.522 -5.414 2.190 1.00 61.62 150 TYR A O 1
ATOM 1154 N N . ALA A 1 151 ? 12.378 -6.087 2.218 1.00 57.53 151 ALA A N 1
ATOM 1155 C CA . ALA A 1 151 ? 11.849 -4.894 2.880 1.00 57.53 151 ALA A CA 1
ATOM 1156 C C . ALA A 1 151 ? 12.184 -4.811 4.389 1.00 57.53 151 ALA A C 1
ATOM 1158 O O . ALA A 1 151 ? 12.080 -3.736 4.976 1.00 57.53 151 ALA A O 1
ATOM 1159 N N . ASN A 1 152 ? 12.667 -5.894 5.021 1.00 54.56 152 ASN A N 1
ATOM 1160 C CA . ASN A 1 152 ? 13.036 -5.924 6.452 1.00 54.56 152 ASN A CA 1
ATOM 1161 C C . ASN A 1 152 ? 14.296 -5.117 6.819 1.00 54.56 152 ASN A C 1
ATOM 1163 O O . ASN A 1 152 ? 14.737 -5.153 7.966 1.00 54.56 152 ASN A O 1
ATOM 1167 N N . GLN A 1 153 ? 14.889 -4.394 5.871 1.00 57.56 153 GLN A N 1
ATOM 1168 C CA . GLN A 1 153 ? 15.944 -3.418 6.155 1.00 57.56 153 GLN A CA 1
ATOM 1169 C C . GLN A 1 153 ? 15.378 -2.025 6.503 1.00 57.56 153 GLN A C 1
ATOM 1171 O O . GLN A 1 153 ? 16.146 -1.123 6.832 1.00 57.56 153 GLN A O 1
ATOM 1176 N N . GLY A 1 154 ? 14.053 -1.839 6.426 1.00 57.06 154 GLY A N 1
ATOM 1177 C CA . GLY A 1 154 ? 13.359 -0.591 6.749 1.00 57.06 154 GLY A CA 1
ATOM 1178 C C . GLY A 1 154 ? 12.783 -0.523 8.176 1.00 57.06 154 GLY A C 1
ATOM 1179 O O . GLY A 1 154 ? 12.843 -1.492 8.931 1.00 57.06 154 GLY A O 1
ATOM 1180 N N . PRO A 1 155 ? 12.188 0.623 8.563 1.00 54.56 155 PRO A N 1
ATOM 1181 C CA . PRO A 1 155 ? 11.646 0.857 9.909 1.00 54.56 155 PRO A CA 1
ATOM 1182 C C . PRO A 1 155 ? 10.370 0.056 10.231 1.00 54.56 155 PRO A C 1
ATOM 1184 O O . PRO A 1 155 ? 9.991 -0.047 11.397 1.00 54.56 155 PRO A O 1
ATOM 1187 N N . ALA A 1 156 ? 9.696 -0.511 9.226 1.00 58.69 156 ALA A N 1
ATOM 1188 C CA . ALA A 1 156 ? 8.528 -1.365 9.416 1.00 58.69 156 ALA A CA 1
ATOM 1189 C C . ALA A 1 156 ? 8.968 -2.824 9.616 1.00 58.69 156 ALA A C 1
ATOM 1191 O O . ALA A 1 156 ? 9.576 -3.432 8.737 1.00 58.69 156 ALA A O 1
ATOM 1192 N N . ARG A 1 157 ? 8.658 -3.395 10.782 1.00 61.12 157 ARG A N 1
ATOM 1193 C CA . ARG A 1 157 ? 9.027 -4.773 11.129 1.00 61.12 157 ARG A CA 1
ATOM 1194 C C . ARG A 1 157 ? 8.051 -5.752 10.469 1.00 61.12 157 ARG A C 1
ATOM 1196 O O . ARG A 1 157 ? 6.895 -5.829 10.879 1.00 61.12 157 ARG A O 1
ATOM 1203 N N . VAL A 1 158 ? 8.497 -6.507 9.461 1.00 63.62 158 VAL A N 1
ATOM 1204 C CA . VAL A 1 158 ? 7.643 -7.479 8.759 1.00 63.62 158 VAL A CA 1
ATOM 1205 C C . VAL A 1 158 ? 7.733 -8.841 9.443 1.00 63.62 158 VAL A C 1
ATOM 1207 O O . VAL A 1 158 ? 8.773 -9.503 9.431 1.00 63.62 158 VAL A O 1
ATOM 1210 N N . HIS A 1 159 ? 6.617 -9.289 10.018 1.00 63.72 159 HIS A N 1
ATOM 1211 C CA . HIS A 1 159 ? 6.473 -10.645 10.540 1.00 63.72 159 HIS A CA 1
ATOM 1212 C C . HIS A 1 159 ? 5.867 -11.551 9.467 1.00 63.72 159 HIS A C 1
ATOM 1214 O O . HIS A 1 159 ? 4.699 -11.417 9.114 1.00 63.72 159 HIS A O 1
ATOM 1220 N N . VAL A 1 160 ? 6.665 -12.488 8.955 1.00 62.44 160 VAL A N 1
ATOM 1221 C CA . VAL A 1 160 ? 6.187 -13.524 8.030 1.00 62.44 160 VAL A CA 1
ATOM 1222 C C . VAL A 1 160 ? 5.750 -14.730 8.857 1.00 62.44 160 VAL A C 1
ATOM 1224 O O . VAL A 1 160 ? 6.593 -15.458 9.387 1.00 62.44 160 VAL A O 1
ATOM 1227 N N . ALA A 1 161 ? 4.438 -14.921 9.003 1.00 60.09 161 ALA A N 1
ATOM 1228 C CA . ALA A 1 161 ? 3.885 -16.113 9.633 1.00 60.09 161 ALA A CA 1
ATOM 1229 C C . ALA A 1 161 ? 4.134 -17.319 8.717 1.00 60.09 161 ALA A C 1
ATOM 1231 O O . ALA A 1 161 ? 3.704 -17.329 7.568 1.00 60.09 161 ALA A O 1
ATOM 1232 N N . ARG A 1 162 ? 4.868 -18.320 9.210 1.00 56.97 162 ARG A N 1
ATOM 1233 C CA . ARG A 1 162 ? 5.048 -19.594 8.508 1.00 56.97 162 ARG A CA 1
ATOM 1234 C C . ARG A 1 162 ? 4.014 -20.581 9.028 1.00 56.97 162 ARG A C 1
ATOM 1236 O O . ARG A 1 162 ? 3.990 -20.842 10.231 1.00 56.97 162 ARG A O 1
ATOM 1243 N N . ASP A 1 163 ? 3.235 -21.170 8.125 1.00 56.91 163 ASP A N 1
ATOM 1244 C CA . ASP A 1 163 ? 2.411 -22.337 8.439 1.00 56.91 163 ASP A CA 1
ATOM 1245 C C . ASP A 1 163 ? 3.315 -23.439 9.017 1.00 56.91 163 ASP A C 1
ATOM 1247 O O . ASP A 1 163 ? 4.186 -23.975 8.328 1.00 56.91 163 ASP A O 1
ATOM 1251 N N . GLY A 1 164 ? 3.167 -23.712 10.318 1.00 55.84 164 GLY A N 1
ATOM 1252 C CA . GLY A 1 164 ? 3.853 -24.801 11.022 1.00 55.84 164 GLY A CA 1
ATOM 1253 C C . GLY A 1 164 ? 4.644 -24.421 12.278 1.00 55.84 164 GLY A C 1
ATOM 1254 O O . GLY A 1 164 ? 5.022 -25.317 13.025 1.00 55.84 164 GLY A O 1
ATOM 1255 N N . ALA A 1 165 ? 4.872 -23.137 12.567 1.00 46.56 165 ALA A N 1
ATOM 1256 C CA . ALA A 1 165 ? 5.512 -22.724 13.819 1.00 46.56 165 ALA A CA 1
ATOM 1257 C C . ALA A 1 165 ? 4.505 -21.982 14.702 1.00 46.56 165 ALA A C 1
ATOM 1259 O O . ALA A 1 165 ? 4.373 -20.763 14.618 1.00 46.56 165 ALA A O 1
ATOM 1260 N N . VAL A 1 166 ? 3.788 -22.727 15.548 1.00 45.88 166 VAL A N 1
ATOM 1261 C CA . VAL A 1 166 ? 3.040 -22.139 16.667 1.00 45.88 166 VAL A CA 1
ATOM 1262 C C . VAL A 1 166 ? 4.070 -21.453 17.570 1.00 45.88 166 VAL A C 1
ATOM 1264 O O . VAL A 1 166 ? 4.955 -22.139 18.089 1.00 45.88 166 VAL A O 1
ATOM 1267 N N . PRO A 1 167 ? 4.027 -20.124 17.757 1.00 46.50 167 PRO A N 1
ATOM 1268 C CA . PRO A 1 167 ? 4.908 -19.475 18.710 1.00 46.50 167 PRO A CA 1
ATOM 1269 C C . PRO A 1 167 ? 4.503 -19.961 20.100 1.00 46.50 167 PRO A C 1
ATOM 1271 O O . PRO A 1 167 ? 3.393 -19.690 20.557 1.00 46.50 167 PRO A O 1
ATOM 1274 N N . SER A 1 168 ? 5.385 -20.703 20.768 1.00 48.25 168 SER A N 1
ATOM 1275 C CA . SER A 1 168 ? 5.239 -20.969 22.195 1.00 48.25 168 SER A CA 1
ATOM 1276 C C . SER A 1 168 ? 5.408 -19.633 22.915 1.00 48.25 168 SER A C 1
ATOM 1278 O O . SER A 1 168 ? 6.531 -19.193 23.147 1.00 48.25 168 SER A O 1
ATOM 1280 N N . LEU A 1 169 ? 4.292 -18.970 23.214 1.00 48.59 169 LEU A N 1
ATOM 1281 C CA . LEU A 1 169 ? 4.252 -17.830 24.124 1.00 48.59 169 LEU A CA 1
ATOM 1282 C C . LEU A 1 169 ? 4.802 -18.303 25.478 1.00 48.59 169 LEU A C 1
ATOM 1284 O O . LEU A 1 169 ? 4.221 -19.189 26.106 1.00 48.59 169 LEU A O 1
ATOM 1288 N N . ARG A 1 170 ? 5.962 -17.772 25.864 1.00 46.84 170 ARG A N 1
ATOM 1289 C CA . ARG A 1 170 ? 6.475 -17.789 27.236 1.00 46.84 170 ARG A CA 1
ATOM 1290 C C . ARG A 1 170 ? 6.313 -16.398 27.818 1.00 46.84 170 ARG A C 1
ATOM 1292 O O . ARG A 1 170 ? 6.519 -15.438 27.041 1.00 46.84 170 ARG A O 1
#

InterPro domains:
  IPR011545 DEAD/DEAH-box helicase domain [PF00270] (93-144)
  IPR027417 P-loop containing nucleoside triphosphate hydrolase [G3DSA:3.40.50.300] (54-161)
  IPR027417 P-loop containing nucleoside triphosphate hydrolase [SSF52540] (72-144)

Organism: NCBI:txid1447944

pLDDT: mean 74.79, std 17.0, range [45.88, 97.69]

Radius of gyration: 27.57 Å; chains: 1; bounding box: 86×57×62 Å

Foldseek 3Di:
DDDDDDDDDPDDDDDDDDDDDPPDDDPDDPDDDDDDDDDDDDDDDDDDDPPDPPPPDDPDPPPLQLPADQDDLVNLQVQLCVQQVDPDGQDPVLSVVLRCVSSVDDDDDDDDPPNCPVSNQVSNLSVCVVVVDDRDDDDPDPVVVVVVVVSCVGPRHDDDDDPPDDPPDD

Sequence (170 aa):
MTRPSRKFASGSMPKPPLRQSNRLATNTHSGSPPRSPLMSSQTVGGPATPHTPRKRRQPKPTASASRHGKLSTNDILEKTVKGLGLKFVPDEWQLRLIQKIHEGSDLILVAGTGYGKSYIFEALALLGVPKNEIVLVICPLKTLEDMARYANQGPARVHVARDGAVPSLR